Protein AF-A0A7C6V2D6-F1 (afdb_monomer_lite)

Structure (mmCIF, N/CA/C/O backbone):
data_AF-A0A7C6V2D6-F1
#
_entry.id   AF-A0A7C6V2D6-F1
#
loop_
_atom_site.group_PDB
_atom_site.id
_atom_site.type_symbol
_atom_site.label_atom_id
_atom_site.label_alt_id
_atom_site.label_comp_id
_atom_site.label_asym_id
_atom_site.label_entity_id
_atom_site.label_seq_id
_atom_site.pdbx_PDB_ins_code
_atom_site.Cartn_x
_atom_site.Cartn_y
_atom_site.Cartn_z
_atom_site.occupancy
_atom_site.B_iso_or_equiv
_atom_site.auth_seq_id
_atom_site.auth_comp_id
_atom_site.auth_asym_id
_atom_site.auth_atom_id
_atom_site.pdbx_PDB_model_num
ATOM 1 N N . HIS A 1 1 ? -19.639 -7.203 12.497 1.00 83.25 1 HIS A N 1
ATOM 2 C CA . HIS A 1 1 ? -18.268 -6.791 12.136 1.00 83.25 1 HIS A CA 1
ATOM 3 C C . HIS A 1 1 ? -17.472 -6.558 13.416 1.00 83.25 1 HIS A C 1
ATOM 5 O O . HIS A 1 1 ? -18.032 -6.035 14.375 1.00 83.25 1 HIS A O 1
ATOM 11 N N . VAL A 1 2 ? -16.209 -6.983 13.459 1.00 87.94 2 VAL A N 1
ATOM 12 C CA . VAL A 1 2 ? -15.320 -6.834 14.625 1.00 87.94 2 VAL A CA 1
ATOM 13 C C . VAL A 1 2 ? -13.980 -6.270 14.168 1.00 87.94 2 VAL A C 1
ATOM 15 O O . VAL A 1 2 ? -13.512 -6.619 13.087 1.00 87.94 2 VAL A O 1
ATOM 18 N N . ALA A 1 3 ? -13.397 -5.382 14.964 1.00 90.44 3 ALA A N 1
ATOM 19 C CA . ALA A 1 3 ? -12.017 -4.942 14.820 1.00 90.44 3 ALA A CA 1
ATOM 20 C C . ALA A 1 3 ? -11.210 -5.517 15.981 1.00 90.44 3 ALA A C 1
ATOM 22 O O . ALA A 1 3 ? -11.662 -5.480 17.129 1.00 90.44 3 ALA A O 1
ATOM 23 N N . ILE A 1 4 ? -10.036 -6.057 15.672 1.00 89.88 4 ILE A N 1
ATOM 24 C CA . ILE A 1 4 ? -9.167 -6.764 16.613 1.00 89.88 4 ILE A CA 1
ATOM 25 C C . ILE A 1 4 ? -7.775 -6.157 16.523 1.00 89.88 4 ILE A C 1
ATOM 27 O O . ILE A 1 4 ? -7.294 -5.868 15.428 1.00 89.88 4 ILE A O 1
ATOM 31 N N . ASP A 1 5 ? -7.144 -5.952 17.676 1.00 90.94 5 ASP A N 1
ATOM 32 C CA . ASP A 1 5 ? -5.720 -5.642 17.723 1.00 90.94 5 ASP A CA 1
ATOM 33 C C . ASP A 1 5 ? -4.930 -6.925 17.453 1.00 90.94 5 ASP A C 1
ATOM 35 O O . ASP A 1 5 ? -4.999 -7.878 18.228 1.00 90.94 5 ASP A O 1
ATOM 39 N N . THR A 1 6 ? -4.172 -6.955 16.358 1.00 88.00 6 THR A N 1
ATOM 40 C CA . THR A 1 6 ? -3.470 -8.163 15.897 1.00 88.00 6 THR A CA 1
ATOM 41 C C . THR A 1 6 ? -2.413 -8.652 16.884 1.00 88.00 6 THR A C 1
ATOM 43 O O . THR A 1 6 ? -2.068 -9.832 16.871 1.00 88.00 6 THR A O 1
ATOM 46 N N . LYS A 1 7 ? -1.910 -7.770 17.757 1.00 87.19 7 LYS A N 1
ATOM 47 C CA . LYS A 1 7 ? -0.868 -8.100 18.738 1.00 87.19 7 LYS A CA 1
ATOM 48 C C . LYS A 1 7 ? -1.418 -8.731 20.006 1.00 87.19 7 LYS A C 1
ATOM 50 O O . LYS A 1 7 ? -0.841 -9.697 20.495 1.00 87.19 7 LYS A O 1
ATOM 55 N N . SER A 1 8 ? -2.476 -8.153 20.572 1.00 86.56 8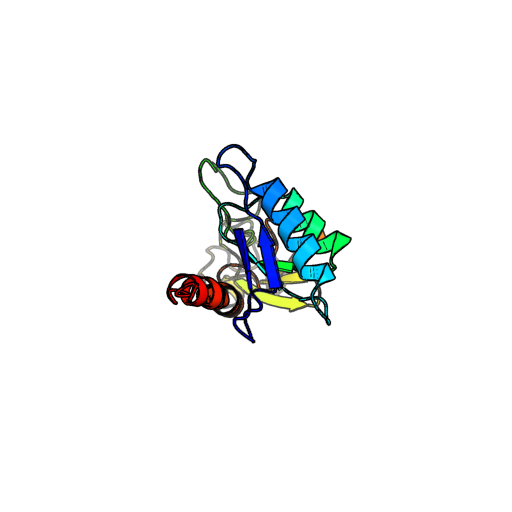 SER A N 1
ATOM 56 C CA . SER A 1 8 ? -3.122 -8.700 21.772 1.00 86.56 8 SER A CA 1
ATOM 57 C C . SER A 1 8 ? -4.176 -9.761 21.458 1.00 86.56 8 SER A C 1
ATOM 59 O O . SER A 1 8 ? -4.580 -10.488 22.360 1.00 86.56 8 SER A O 1
ATOM 61 N N . GLU A 1 9 ? -4.623 -9.840 20.201 1.00 86.19 9 GLU A N 1
ATOM 62 C CA . GLU A 1 9 ? -5.757 -10.651 19.737 1.00 86.19 9 GLU A CA 1
ATOM 63 C C . GLU A 1 9 ? -7.085 -10.309 20.437 1.00 86.19 9 GLU A C 1
ATOM 65 O O . GLU A 1 9 ? -8.034 -11.094 20.429 1.00 86.19 9 GLU A O 1
ATOM 70 N N . LEU A 1 10 ? -7.177 -9.115 21.032 1.00 86.50 10 LEU A N 1
ATOM 71 C CA . LEU A 1 10 ? -8.372 -8.654 21.731 1.00 86.50 10 LEU A CA 1
ATOM 72 C C . LEU A 1 10 ? -9.271 -7.814 20.811 1.00 86.50 10 LEU A C 1
ATOM 74 O O . LEU A 1 10 ? -8.773 -6.996 20.027 1.00 86.50 10 LEU A O 1
ATOM 78 N N . PRO A 1 11 ? -10.605 -7.964 20.915 1.00 89.00 11 PRO A N 1
ATOM 79 C CA . PRO A 1 11 ? -11.537 -7.117 20.188 1.00 89.00 11 PRO A CA 1
ATOM 80 C C . PRO A 1 11 ? -11.470 -5.683 20.721 1.00 89.00 11 PRO A C 1
ATOM 82 O O . PRO A 1 11 ? -11.675 -5.436 21.909 1.00 89.00 11 PRO A O 1
ATOM 85 N N . VAL A 1 12 ? -11.223 -4.730 19.823 1.00 90.56 12 VAL A N 1
ATOM 86 C CA . VAL A 1 12 ? -11.175 -3.292 20.137 1.00 90.56 12 VAL A CA 1
ATOM 87 C C . VAL A 1 12 ? -12.474 -2.579 19.780 1.00 90.56 12 VAL A C 1
ATOM 89 O O . VAL A 1 12 ? -12.801 -1.559 20.377 1.00 90.56 12 VAL A O 1
ATOM 92 N N . ALA A 1 13 ? -13.252 -3.113 18.836 1.00 90.19 13 ALA A N 1
ATOM 93 C CA . ALA A 1 13 ? -14.583 -2.608 18.521 1.00 90.19 13 ALA A CA 1
ATOM 94 C C . ALA A 1 13 ? -15.469 -3.702 17.921 1.00 90.19 13 ALA A C 1
ATOM 96 O O . ALA A 1 13 ? -15.002 -4.567 17.183 1.00 90.19 13 ALA A O 1
ATOM 97 N N . ILE A 1 14 ? -16.771 -3.629 18.203 1.00 87.25 14 ILE A N 1
ATOM 98 C CA . ILE A 1 14 ? -17.796 -4.503 17.627 1.00 87.25 14 ILE A CA 1
ATOM 99 C C . ILE A 1 14 ? -18.920 -3.622 17.078 1.00 87.25 14 ILE A C 1
ATOM 101 O O . ILE A 1 14 ? -19.382 -2.692 17.744 1.00 87.25 14 ILE A O 1
ATOM 105 N N . GLU A 1 15 ? -19.367 -3.935 15.865 1.00 83.94 15 GLU A N 1
ATOM 106 C CA . GLU A 1 15 ? -20.545 -3.340 15.237 1.00 83.94 15 GLU A CA 1
ATOM 107 C C . GLU A 1 15 ? -21.457 -4.454 14.717 1.00 83.94 15 GLU A C 1
ATOM 109 O O . GLU A 1 15 ? -21.056 -5.269 13.878 1.00 83.94 15 GLU A O 1
ATOM 114 N N . ILE A 1 16 ? -22.688 -4.497 15.226 1.00 78.38 16 ILE A N 1
ATOM 115 C CA . ILE A 1 16 ? -23.721 -5.438 14.787 1.00 78.38 16 ILE A CA 1
ATOM 116 C C . ILE A 1 16 ? -24.634 -4.690 13.825 1.00 78.38 16 ILE A C 1
ATOM 118 O O . ILE A 1 16 ? -25.319 -3.747 14.216 1.00 78.38 16 ILE A O 1
ATOM 122 N N . THR A 1 17 ? -24.645 -5.111 12.567 1.00 69.94 17 THR A N 1
ATOM 123 C CA . THR A 1 17 ? -25.463 -4.509 11.515 1.00 69.94 17 THR A CA 1
ATOM 124 C C . THR A 1 17 ? -26.400 -5.550 10.907 1.00 69.94 17 THR A C 1
ATOM 126 O O . THR A 1 17 ? -26.024 -6.717 10.775 1.00 69.94 17 THR A O 1
ATOM 129 N N . PRO A 1 18 ? -27.631 -5.162 10.527 1.00 67.00 18 PRO A N 1
ATOM 130 C CA . PRO A 1 18 ? -28.467 -5.980 9.657 1.00 67.00 18 PRO A CA 1
ATOM 131 C C . PRO A 1 18 ? -27.793 -6.177 8.293 1.00 67.00 18 PRO A C 1
ATOM 133 O O . PRO A 1 18 ? -27.045 -5.310 7.841 1.00 67.00 18 PRO A O 1
ATOM 136 N N . ALA A 1 19 ? -28.137 -7.257 7.588 1.00 59.62 19 ALA A N 1
ATOM 137 C CA . ALA A 1 19 ? -27.575 -7.596 6.273 1.00 59.62 19 ALA A CA 1
ATOM 138 C C . ALA A 1 19 ? -27.834 -6.554 5.157 1.00 59.62 19 ALA A C 1
ATOM 140 O O . ALA A 1 19 ? -27.315 -6.692 4.057 1.00 59.62 19 ALA A O 1
ATOM 141 N N . SER A 1 20 ? -28.653 -5.527 5.411 1.00 59.81 20 SER A N 1
ATOM 142 C CA . SER A 1 20 ? -29.045 -4.501 4.437 1.00 59.81 20 SER A CA 1
ATOM 143 C C . SER A 1 20 ? -28.168 -3.241 4.443 1.00 59.81 20 SER A C 1
ATOM 145 O O . SER A 1 20 ? -28.452 -2.312 3.689 1.00 59.81 20 SER A O 1
ATOM 147 N N . VAL A 1 21 ? -27.164 -3.144 5.322 1.00 63.72 21 VAL A N 1
ATOM 148 C CA . VAL A 1 21 ? -26.292 -1.959 5.425 1.00 63.72 21 VAL A CA 1
ATOM 149 C C . VAL A 1 21 ? -25.070 -2.136 4.526 1.00 63.72 21 VAL A C 1
ATOM 151 O O . VAL A 1 21 ? -24.451 -3.190 4.537 1.00 63.72 21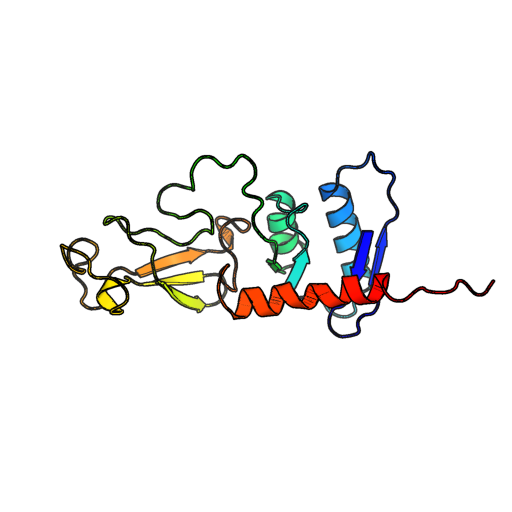 VAL A O 1
ATOM 154 N N . HIS A 1 22 ? -24.708 -1.098 3.768 1.00 64.06 22 HIS A N 1
ATOM 155 C CA . HIS A 1 22 ? -23.533 -1.127 2.897 1.00 64.06 22 HIS A CA 1
ATOM 156 C C . HIS A 1 22 ? -22.237 -1.310 3.710 1.00 64.06 22 HIS A C 1
ATOM 158 O O . HIS A 1 22 ? -21.959 -0.523 4.623 1.00 64.06 22 HIS A O 1
ATOM 164 N N . ASP A 1 23 ? -21.431 -2.314 3.353 1.00 67.12 23 ASP A N 1
ATOM 165 C CA . ASP A 1 23 ? -20.252 -2.753 4.118 1.00 67.12 23 ASP A CA 1
ATOM 166 C C . ASP A 1 23 ? -19.230 -1.630 4.359 1.00 67.12 23 ASP A C 1
ATOM 168 O O . ASP A 1 23 ? -18.642 -1.540 5.439 1.00 67.12 23 ASP A O 1
ATOM 172 N N . SER A 1 24 ? -19.065 -0.703 3.407 1.00 67.56 24 SER A N 1
ATOM 173 C CA . SER A 1 24 ? -18.120 0.415 3.556 1.00 67.56 24 SER A CA 1
ATOM 174 C C . SER A 1 24 ? -18.504 1.399 4.668 1.00 67.56 24 SER A C 1
ATOM 176 O O . SER A 1 24 ? -17.639 1.897 5.391 1.00 67.56 24 SER A O 1
ATOM 178 N N . THR A 1 25 ? -19.801 1.650 4.870 1.00 74.31 25 THR A N 1
ATOM 179 C CA . THR A 1 25 ? -20.286 2.517 5.954 1.00 74.31 25 THR A CA 1
ATOM 180 C C . THR A 1 25 ? -20.074 1.857 7.313 1.00 74.31 25 THR A C 1
ATOM 182 O O . THR A 1 25 ? -19.798 2.534 8.305 1.00 74.31 25 THR A O 1
ATOM 185 N N . VAL A 1 26 ? -20.185 0.529 7.367 1.00 80.19 26 VAL A N 1
ATOM 186 C CA . VAL A 1 26 ? -19.929 -0.244 8.583 1.00 80.19 26 VAL A CA 1
ATOM 187 C C . VAL A 1 26 ? -18.440 -0.247 8.921 1.00 80.19 26 VAL A C 1
ATOM 189 O O . VAL A 1 26 ? -18.089 -0.032 10.082 1.00 80.19 26 VAL A O 1
ATOM 192 N N . ALA A 1 27 ? -17.570 -0.397 7.918 1.00 84.38 27 ALA A N 1
ATOM 193 C CA . ALA A 1 27 ? -16.121 -0.344 8.095 1.00 84.38 27 ALA A CA 1
ATOM 194 C C . ALA A 1 27 ? -15.668 0.970 8.738 1.00 84.38 27 ALA A C 1
ATOM 196 O O . ALA A 1 27 ? -14.985 0.943 9.757 1.00 84.38 27 ALA A O 1
ATOM 197 N N . MET A 1 28 ? -16.111 2.120 8.222 1.00 89.12 28 MET A N 1
ATOM 198 C CA . MET A 1 28 ? -15.690 3.418 8.767 1.00 89.12 28 MET A CA 1
ATOM 199 C C . MET A 1 28 ? -16.212 3.679 10.182 1.00 89.12 28 MET A C 1
ATOM 201 O O . MET A 1 28 ? -15.494 4.237 11.012 1.00 89.12 28 MET A O 1
ATOM 205 N N . LYS A 1 29 ? -17.431 3.227 10.505 1.00 88.38 29 LYS A N 1
ATOM 206 C CA . LYS A 1 29 ? -17.937 3.262 11.888 1.00 88.38 29 LYS A CA 1
ATOM 207 C C . LYS A 1 29 ? -17.069 2.426 12.822 1.00 88.38 29 LYS A C 1
ATOM 209 O O . LYS A 1 29 ? -16.795 2.844 13.946 1.00 88.38 29 LYS A O 1
ATOM 214 N N . LEU A 1 30 ? -16.648 1.253 12.360 1.00 90.06 30 LEU A N 1
ATOM 215 C CA . LEU A 1 30 ? -15.818 0.340 13.128 1.00 90.06 30 LEU A CA 1
ATOM 216 C C . LEU A 1 30 ? -14.399 0.889 13.323 1.00 90.06 30 LEU A C 1
ATOM 218 O O . LEU A 1 30 ? -13.898 0.837 14.442 1.00 90.06 30 LEU A O 1
ATOM 222 N N . VAL A 1 31 ? -13.798 1.480 12.283 1.00 91.88 31 VAL A N 1
ATOM 223 C CA . VAL A 1 31 ? -12.509 2.192 12.359 1.00 91.88 31 VAL A CA 1
ATOM 224 C C . VAL A 1 31 ? -12.586 3.311 13.387 1.00 91.88 31 VAL A C 1
ATOM 226 O O . VAL A 1 31 ? -11.750 3.364 14.284 1.00 91.88 31 VAL A O 1
ATOM 229 N N . LYS A 1 32 ? -13.633 4.146 13.328 1.00 92.00 32 LYS A N 1
ATOM 230 C CA . LYS A 1 32 ? -13.829 5.221 14.303 1.00 92.00 32 LYS A CA 1
ATOM 231 C C . LYS A 1 32 ? -13.884 4.679 15.734 1.00 92.00 32 LYS A C 1
ATOM 233 O O . LYS A 1 32 ? -13.153 5.151 16.596 1.00 92.00 32 LYS A O 1
ATOM 238 N N . LYS A 1 33 ? -14.723 3.668 15.984 1.00 91.31 33 LYS A N 1
ATOM 239 C CA . LYS A 1 33 ? -14.846 3.046 17.313 1.00 91.31 33 LYS A CA 1
ATOM 240 C C . LYS A 1 33 ? -13.532 2.432 17.794 1.00 91.31 33 LYS A C 1
ATOM 242 O O . LYS A 1 33 ? -13.210 2.549 18.969 1.00 91.31 33 LYS A O 1
ATOM 247 N N . ALA A 1 34 ? -12.796 1.766 16.906 1.00 90.69 34 ALA A N 1
ATOM 248 C CA . ALA A 1 34 ? -11.502 1.185 17.237 1.00 90.69 34 ALA A CA 1
ATOM 249 C C . ALA A 1 34 ? -10.497 2.280 17.614 1.00 90.69 34 ALA A C 1
ATOM 251 O O . ALA A 1 34 ? -9.856 2.172 18.653 1.00 90.69 34 ALA A O 1
ATOM 252 N N . SER A 1 35 ? -10.422 3.355 16.827 1.00 89.50 35 SER A N 1
ATOM 253 C CA . SER A 1 35 ? -9.554 4.504 17.101 1.00 89.50 35 SER A CA 1
ATOM 254 C C . SER A 1 35 ? -9.883 5.162 18.444 1.00 89.50 35 SER A C 1
ATOM 256 O O . SER A 1 35 ? -8.970 5.444 19.209 1.00 89.50 35 SER A O 1
ATOM 258 N N . ASP A 1 36 ? -11.170 5.330 18.771 1.00 89.81 36 ASP A N 1
ATOM 259 C CA . ASP A 1 36 ? -11.614 5.907 20.050 1.00 89.81 36 ASP A CA 1
ATOM 260 C C . ASP A 1 36 ? -11.216 5.034 21.267 1.00 89.81 36 ASP A C 1
ATOM 262 O O . ASP A 1 36 ? -11.057 5.545 22.375 1.00 89.81 36 ASP A O 1
ATOM 266 N N . ASN A 1 37 ? -11.055 3.718 21.073 1.00 88.44 37 ASN A N 1
ATOM 267 C CA . ASN A 1 37 ? -10.740 2.754 22.136 1.00 88.44 37 ASN A CA 1
ATOM 268 C C . ASN A 1 37 ? -9.240 2.439 22.265 1.00 88.44 37 ASN A C 1
ATOM 270 O O . ASN A 1 37 ? -8.819 1.828 23.252 1.00 88.44 37 ASN A O 1
ATOM 274 N N . LEU A 1 38 ? -8.428 2.809 21.275 1.00 88.25 38 LEU A N 1
ATOM 275 C CA . LEU A 1 38 ? -7.000 2.524 21.257 1.00 88.25 38 LEU A CA 1
ATOM 276 C C . LEU A 1 38 ? -6.213 3.617 21.986 1.00 88.25 38 LEU A C 1
ATOM 278 O O . LEU A 1 38 ? -6.412 4.808 21.792 1.00 88.25 38 LEU A O 1
ATOM 282 N N . VAL A 1 39 ? -5.244 3.202 22.805 1.00 83.69 39 VAL A N 1
ATOM 283 C CA . VAL A 1 39 ? -4.322 4.135 23.483 1.00 83.69 39 VAL A CA 1
ATOM 284 C C . VAL A 1 39 ? -3.329 4.762 22.496 1.00 83.69 39 VAL A C 1
ATOM 286 O O . VAL A 1 39 ? -2.783 5.835 22.749 1.00 83.69 39 VAL A O 1
ATOM 289 N N . LYS A 1 40 ? -3.046 4.069 21.388 1.00 86.75 40 LYS A N 1
ATOM 290 C CA . LYS A 1 40 ? -2.153 4.525 20.321 1.00 86.75 40 LYS A CA 1
ATOM 291 C C . LYS A 1 40 ? -2.775 4.220 18.973 1.00 86.75 40 LYS A C 1
ATOM 293 O O . LYS A 1 40 ? -3.208 3.088 18.755 1.00 86.75 40 LYS A O 1
ATOM 298 N N . ASP A 1 41 ? -2.715 5.191 18.073 1.00 88.06 41 ASP A N 1
ATOM 299 C CA . ASP A 1 41 ? -3.220 5.017 16.719 1.00 88.06 41 ASP A CA 1
ATOM 300 C C . ASP A 1 41 ? -2.426 3.932 15.976 1.00 88.06 41 ASP A C 1
ATOM 302 O O . ASP A 1 41 ? -1.184 3.915 16.020 1.00 88.06 41 ASP A O 1
ATOM 306 N N . PRO A 1 42 ? -3.115 2.997 15.304 1.00 91.44 42 PRO A N 1
ATOM 307 C CA . PRO A 1 42 ? -2.455 1.971 14.528 1.00 91.44 42 PRO A CA 1
ATOM 308 C C . PRO A 1 42 ? -1.907 2.584 13.240 1.00 91.44 42 PRO A C 1
ATOM 310 O O . PRO A 1 42 ? -2.545 3.402 12.585 1.00 91.44 42 PRO A O 1
ATOM 313 N N . TYR A 1 43 ? -0.722 2.137 12.833 1.00 92.50 43 TYR A N 1
ATOM 314 C CA . TYR A 1 43 ? -0.149 2.574 11.562 1.00 92.50 43 TYR A CA 1
ATOM 315 C C . TYR A 1 43 ? -0.784 1.860 10.357 1.00 92.50 43 TYR A C 1
ATOM 317 O O . TYR A 1 43 ? -0.807 2.408 9.256 1.00 92.50 43 TYR A O 1
ATOM 325 N N . TYR A 1 44 ? -1.318 0.650 10.563 1.00 95.06 44 TYR A N 1
ATOM 326 C CA . TYR A 1 44 ? -1.952 -0.160 9.528 1.00 95.06 44 TYR A CA 1
ATOM 327 C C . TYR A 1 44 ? -3.351 -0.608 9.943 1.00 95.06 44 TYR A C 1
ATOM 329 O O . TYR A 1 44 ? -3.548 -1.080 11.060 1.00 95.06 44 TYR A O 1
ATOM 337 N N . TYR A 1 45 ? -4.291 -0.522 9.006 1.00 95.00 45 TYR A N 1
ATOM 338 C CA . TYR A 1 45 ? -5.614 -1.130 9.095 1.00 95.00 45 TYR A CA 1
ATOM 339 C C . TYR A 1 45 ? -5.711 -2.251 8.061 1.00 95.00 45 TYR A C 1
ATOM 341 O O . TYR A 1 45 ? -5.596 -2.001 6.861 1.00 95.00 45 TYR A O 1
ATOM 349 N N . LEU A 1 46 ? -5.907 -3.484 8.523 1.00 95.06 46 LEU A N 1
ATOM 350 C CA . LEU A 1 46 ? -6.002 -4.669 7.671 1.00 95.06 46 LEU A CA 1
ATOM 351 C C . LEU A 1 46 ? -7.475 -4.989 7.429 1.00 95.06 46 LEU A C 1
ATOM 353 O O . LEU A 1 46 ? -8.232 -5.124 8.391 1.00 95.06 46 LEU A O 1
ATOM 357 N N . MET A 1 47 ? -7.895 -5.105 6.169 1.00 93.25 47 MET A N 1
ATOM 358 C CA . MET A 1 47 ? -9.294 -5.403 5.842 1.00 93.25 47 MET A CA 1
ATOM 359 C C . MET A 1 47 ? -9.408 -6.388 4.679 1.00 93.25 47 MET A C 1
ATOM 361 O O . MET A 1 47 ? -8.514 -6.510 3.843 1.00 93.25 47 MET A O 1
ATOM 365 N N . ASP A 1 48 ? -10.534 -7.093 4.622 1.00 91.69 48 ASP A N 1
ATOM 366 C CA . ASP A 1 48 ? -10.877 -7.976 3.508 1.00 91.69 48 ASP A CA 1
ATOM 367 C C . ASP A 1 48 ? -11.090 -7.215 2.197 1.00 91.69 48 ASP A C 1
ATOM 369 O O . ASP A 1 48 ? -11.499 -6.057 2.195 1.00 91.69 48 ASP A O 1
ATOM 373 N N . SER A 1 49 ? -10.912 -7.900 1.063 1.00 91.62 49 SER A N 1
ATOM 374 C CA . SER A 1 49 ? -11.115 -7.324 -0.277 1.00 91.62 49 SER A CA 1
ATOM 375 C C . SER A 1 49 ? -12.542 -6.822 -0.536 1.00 91.62 49 SER A C 1
ATOM 377 O O . SER A 1 49 ? -12.761 -6.0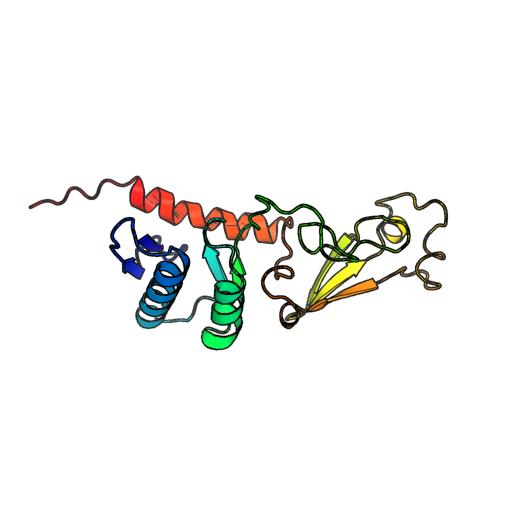23 -1.442 1.00 91.62 49 SER A O 1
ATOM 379 N N . ALA A 1 50 ? -13.522 -7.238 0.272 1.00 89.62 50 ALA A N 1
ATOM 380 C CA . ALA A 1 50 ? -14.871 -6.672 0.255 1.00 89.62 50 ALA A CA 1
ATOM 381 C C . ALA A 1 50 ? -14.898 -5.172 0.622 1.00 89.62 50 ALA A C 1
ATOM 383 O O . ALA A 1 50 ? -15.812 -4.461 0.214 1.00 89.62 50 ALA A O 1
ATOM 384 N N . TYR A 1 51 ? -13.883 -4.685 1.342 1.00 91.69 51 TYR A N 1
ATOM 385 C CA . TYR A 1 51 ? -13.710 -3.279 1.717 1.00 91.69 51 TYR A CA 1
ATOM 386 C C . TYR A 1 51 ? -12.790 -2.506 0.762 1.00 91.69 51 TYR A C 1
ATOM 388 O O . TYR A 1 51 ? -12.354 -1.404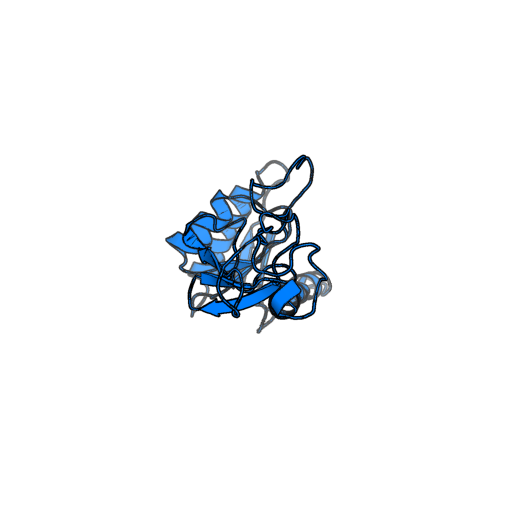 1.088 1.00 91.69 51 TYR A O 1
ATOM 396 N N . ASP A 1 52 ? -12.476 -3.057 -0.414 1.00 93.19 52 ASP A N 1
ATOM 397 C CA . ASP A 1 52 ? -11.711 -2.350 -1.442 1.00 93.19 52 ASP A CA 1
ATOM 398 C C . ASP A 1 52 ? -12.532 -1.192 -2.046 1.00 93.19 52 ASP A C 1
ATOM 400 O O . ASP A 1 52 ? -13.236 -1.350 -3.044 1.00 93.19 52 ASP A O 1
ATOM 404 N N . SER A 1 53 ? -12.451 -0.021 -1.413 1.00 92.25 53 SER A N 1
ATOM 405 C CA . SER A 1 53 ? -13.110 1.220 -1.828 1.00 92.25 53 SER A CA 1
ATOM 406 C C . SER A 1 53 ? -12.176 2.407 -1.639 1.00 92.25 53 SER A C 1
ATOM 408 O O . SER A 1 53 ? -11.614 2.570 -0.556 1.00 92.25 53 SER A O 1
ATOM 410 N N . THR A 1 54 ? -12.062 3.268 -2.654 1.00 92.69 54 THR A N 1
ATOM 411 C CA . THR A 1 54 ? -11.247 4.494 -2.611 1.00 92.69 54 THR A CA 1
ATOM 412 C C . THR A 1 54 ? -11.531 5.335 -1.366 1.00 92.69 54 THR A C 1
ATOM 414 O O . THR A 1 54 ? -10.585 5.723 -0.686 1.00 92.69 54 THR A O 1
ATOM 417 N N . ASP A 1 55 ? -12.803 5.504 -0.992 1.00 93.25 55 ASP A N 1
ATOM 418 C CA . ASP A 1 55 ? -13.209 6.294 0.179 1.00 93.25 55 ASP A CA 1
ATOM 419 C C . ASP A 1 55 ? -12.588 5.772 1.486 1.00 93.25 55 ASP A C 1
ATOM 421 O O . ASP A 1 55 ? -12.215 6.549 2.362 1.00 93.25 55 ASP A O 1
ATOM 425 N N . ILE A 1 56 ? -12.451 4.447 1.623 1.00 94.38 56 ILE A N 1
ATOM 426 C CA . ILE A 1 56 ? -11.851 3.821 2.810 1.00 94.38 56 ILE A CA 1
ATOM 427 C C . ILE A 1 56 ? -10.351 4.112 2.855 1.00 94.38 56 ILE A C 1
ATOM 429 O O . ILE A 1 56 ? -9.830 4.500 3.901 1.00 94.38 56 ILE A O 1
ATOM 433 N N . TYR A 1 57 ? -9.654 3.959 1.725 1.00 95.44 57 TYR A N 1
ATOM 434 C CA . TYR A 1 57 ? -8.226 4.267 1.638 1.00 95.44 57 TYR A CA 1
ATOM 435 C C . TYR A 1 57 ? -7.945 5.742 1.936 1.00 95.44 57 TYR A C 1
ATOM 437 O O . TYR A 1 57 ? -7.022 6.051 2.694 1.00 95.44 57 TYR A O 1
ATOM 445 N N . GLU A 1 58 ? -8.743 6.645 1.364 1.00 95.12 58 GLU A N 1
ATOM 446 C CA . GLU A 1 58 ? -8.609 8.085 1.574 1.00 95.12 58 GLU A CA 1
ATOM 447 C C . GLU A 1 58 ? -8.878 8.472 3.026 1.00 95.12 58 GLU A C 1
ATOM 449 O O . GLU A 1 58 ? -8.059 9.176 3.615 1.00 95.12 58 GLU A O 1
ATOM 454 N N . ALA A 1 59 ? -9.958 7.976 3.634 1.00 94.81 59 ALA A N 1
ATOM 455 C CA . ALA A 1 59 ? -10.276 8.280 5.026 1.00 94.81 59 ALA A CA 1
ATOM 456 C C . ALA A 1 59 ? -9.193 7.763 5.985 1.00 94.81 59 ALA A C 1
ATOM 458 O O . ALA A 1 59 ? -8.718 8.500 6.846 1.00 94.81 59 ALA A O 1
ATOM 459 N N . ILE A 1 60 ? -8.723 6.522 5.808 1.00 95.56 60 ILE A N 1
ATOM 460 C CA . ILE A 1 60 ? -7.645 5.952 6.635 1.00 95.56 60 ILE A CA 1
ATOM 461 C C . ILE A 1 60 ? -6.354 6.778 6.521 1.00 95.56 60 ILE A C 1
ATOM 463 O O . ILE A 1 60 ? -5.689 7.030 7.529 1.00 95.56 60 ILE A O 1
ATOM 467 N N . MET A 1 61 ? -6.001 7.221 5.313 1.00 95.19 61 MET A N 1
ATOM 468 C CA . MET A 1 61 ? -4.795 8.021 5.092 1.00 95.19 61 MET A CA 1
ATOM 469 C C . MET A 1 61 ? -4.924 9.449 5.636 1.00 95.19 61 MET A C 1
ATOM 471 O O . MET A 1 61 ? -3.986 9.961 6.255 1.00 95.19 61 MET A O 1
ATOM 475 N N . ASN A 1 62 ? -6.052 10.107 5.379 1.00 94.75 62 ASN A N 1
ATOM 476 C CA . ASN A 1 62 ? -6.219 11.535 5.635 1.00 94.75 62 ASN A CA 1
ATOM 477 C C . ASN A 1 62 ? -6.672 11.824 7.067 1.00 94.75 62 ASN A C 1
ATOM 479 O O . ASN A 1 62 ? -6.118 12.730 7.687 1.00 94.75 62 ASN A O 1
ATOM 483 N N . ASP A 1 63 ? -7.609 11.036 7.597 1.00 94.44 63 ASP A N 1
ATOM 484 C CA . ASP A 1 63 ? -8.239 11.297 8.897 1.00 94.44 63 ASP A CA 1
ATOM 485 C C . ASP A 1 63 ? -7.515 10.581 10.041 1.00 94.44 63 ASP A C 1
ATOM 487 O O . ASP A 1 63 ? -7.411 11.115 11.141 1.00 94.44 63 ASP A O 1
ATOM 491 N N . TYR A 1 64 ? -6.990 9.380 9.774 1.00 93.88 64 TYR A N 1
ATOM 492 C CA . TYR A 1 64 ? -6.326 8.540 10.782 1.00 93.88 64 TYR A CA 1
ATOM 493 C C . TYR A 1 64 ? -4.802 8.489 10.617 1.00 93.88 6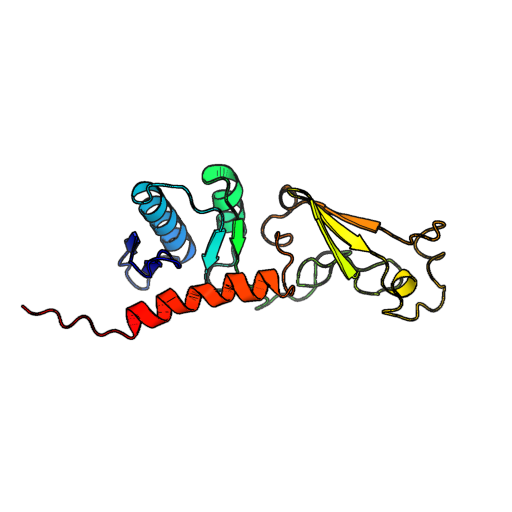4 TYR A C 1
ATOM 495 O O . TYR A 1 64 ? -4.124 7.826 11.397 1.00 93.88 64 TYR A O 1
ATOM 503 N N . HIS A 1 65 ? -4.250 9.165 9.600 1.00 93.88 65 HIS A N 1
ATOM 504 C CA . HIS A 1 65 ? -2.810 9.202 9.305 1.00 93.88 65 HIS A CA 1
ATOM 505 C C . HIS A 1 65 ? -2.147 7.813 9.253 1.00 93.88 65 HIS A C 1
ATOM 507 O O . HIS A 1 65 ? -0.967 7.648 9.580 1.00 93.88 65 HIS A O 1
ATOM 513 N N . ALA A 1 66 ? -2.917 6.821 8.808 1.00 94.44 66 ALA A N 1
ATOM 514 C CA . ALA A 1 66 ? -2.555 5.415 8.773 1.00 94.44 66 ALA A CA 1
ATOM 515 C C . ALA A 1 66 ? -2.568 4.890 7.331 1.00 94.44 66 ALA A C 1
ATOM 517 O O . ALA A 1 66 ? -2.708 5.640 6.362 1.00 94.44 66 ALA A O 1
ATOM 518 N N . ARG A 1 67 ? -2.380 3.581 7.164 1.00 94.50 67 ARG A N 1
ATOM 519 C CA . ARG A 1 67 ? -2.382 2.922 5.854 1.00 94.50 67 ARG A CA 1
ATOM 520 C C . ARG A 1 67 ? -3.319 1.732 5.836 1.00 94.50 67 ARG A C 1
ATOM 522 O O . ARG A 1 67 ? -3.272 0.882 6.719 1.00 94.50 67 ARG A O 1
ATOM 529 N N . ALA A 1 68 ? -4.132 1.647 4.793 1.00 95.31 68 ALA A N 1
ATOM 530 C CA . ALA A 1 68 ? -4.998 0.502 4.581 1.00 95.31 68 ALA A CA 1
ATOM 531 C C . ALA A 1 68 ? -4.244 -0.607 3.830 1.00 95.31 68 ALA A C 1
ATOM 533 O O . ALA A 1 68 ? -3.644 -0.373 2.777 1.00 95.31 68 ALA A O 1
ATOM 534 N N . ILE A 1 69 ? -4.289 -1.822 4.366 1.00 96.19 69 ILE A N 1
ATOM 535 C CA . ILE A 1 69 ? -3.765 -3.038 3.744 1.00 96.19 69 ILE A CA 1
ATOM 536 C C . ILE A 1 69 ? -4.970 -3.886 3.367 1.00 96.19 69 ILE A C 1
ATOM 538 O O . ILE A 1 69 ? -5.518 -4.635 4.175 1.00 96.19 69 ILE A O 1
ATOM 542 N N . ILE A 1 70 ? -5.413 -3.688 2.129 1.00 95.31 70 ILE A N 1
ATOM 543 C CA . ILE A 1 70 ? -6.595 -4.337 1.570 1.00 95.31 70 ILE A CA 1
ATOM 544 C C . ILE A 1 70 ? -6.201 -4.907 0.197 1.00 95.31 70 ILE A C 1
ATOM 546 O O . ILE A 1 70 ? -5.578 -4.187 -0.609 1.00 95.31 70 ILE A O 1
ATOM 550 N N . PRO A 1 71 ? -6.484 -6.194 -0.079 1.00 94.88 71 PRO A N 1
ATOM 551 C CA . PRO A 1 71 ? -6.318 -6.756 -1.411 1.00 94.88 71 PRO A CA 1
ATOM 552 C C . PRO A 1 71 ? -7.263 -6.060 -2.392 1.00 94.88 71 PRO A C 1
ATOM 554 O O . PRO A 1 71 ? -8.426 -5.827 -2.070 1.00 94.88 71 PRO A O 1
ATOM 557 N N . LEU A 1 72 ? -6.782 -5.771 -3.603 1.00 94.50 72 LEU A N 1
ATOM 558 C CA . LEU A 1 72 ? -7.636 -5.192 -4.638 1.00 94.50 72 LEU A CA 1
ATOM 559 C C . LEU A 1 72 ? -8.696 -6.204 -5.073 1.00 94.50 72 LEU A C 1
ATOM 561 O O . LEU A 1 72 ? -8.392 -7.345 -5.428 1.00 94.50 72 LEU A O 1
ATOM 565 N N . ASN A 1 73 ? -9.942 -5.763 -5.094 1.00 92.50 73 ASN A N 1
ATOM 566 C CA . ASN A 1 73 ? -11.054 -6.478 -5.672 1.00 92.50 73 ASN A CA 1
ATOM 567 C C . ASN A 1 73 ? -11.092 -6.208 -7.179 1.00 92.50 73 ASN A C 1
ATOM 569 O O . ASN A 1 73 ? -11.635 -5.213 -7.655 1.00 92.50 73 ASN A O 1
ATOM 573 N N . LEU A 1 74 ? -10.507 -7.126 -7.945 1.00 88.44 74 LEU A N 1
ATOM 574 C CA . LEU A 1 74 ? -10.454 -7.048 -9.408 1.00 88.44 74 LEU A CA 1
ATOM 575 C C . LEU A 1 74 ? -11.737 -7.557 -10.087 1.00 88.44 74 LEU A C 1
ATOM 577 O O . LEU A 1 74 ? -11.778 -7.703 -11.310 1.00 88.44 74 LEU A O 1
ATOM 581 N N . ARG A 1 75 ? -12.803 -7.854 -9.329 1.00 85.62 75 ARG A N 1
ATOM 582 C CA . ARG A 1 75 ? -14.060 -8.342 -9.907 1.00 85.62 75 ARG A CA 1
ATOM 583 C C . ARG A 1 75 ? -14.653 -7.272 -10.826 1.00 85.62 75 ARG A C 1
ATOM 585 O O . ARG A 1 75 ? -15.063 -6.210 -10.379 1.00 85.62 75 ARG A O 1
ATOM 592 N N . GLY A 1 76 ? -14.727 -7.582 -12.118 1.00 78.31 76 GLY A N 1
ATOM 593 C CA . GLY A 1 76 ? -15.241 -6.663 -13.136 1.00 78.31 76 GLY A CA 1
ATOM 594 C C . GLY A 1 76 ? -14.219 -5.646 -13.656 1.00 78.31 76 GLY A C 1
ATOM 595 O O . GLY A 1 76 ? -14.565 -4.871 -14.548 1.00 78.31 76 GLY A O 1
ATOM 596 N N . ALA A 1 77 ? -12.973 -5.664 -13.166 1.00 82.19 77 ALA A N 1
ATOM 597 C CA . ALA A 1 77 ? -11.889 -4.884 -13.753 1.00 82.19 77 ALA A CA 1
ATOM 598 C C . ALA A 1 77 ? -11.529 -5.468 -15.127 1.00 82.19 77 ALA A C 1
ATOM 600 O O . ALA A 1 77 ? -11.257 -6.662 -15.248 1.00 82.19 77 ALA A O 1
ATOM 601 N N . LYS A 1 78 ? -11.566 -4.630 -16.168 1.00 78.88 78 LYS A N 1
ATOM 602 C CA . LYS A 1 78 ? -11.248 -5.046 -17.542 1.00 78.88 78 LYS A CA 1
ATOM 603 C C . LYS A 1 78 ? -9.800 -4.746 -17.911 1.00 78.88 78 LYS A C 1
ATOM 605 O O . LYS A 1 78 ? -9.151 -5.589 -18.515 1.00 78.88 78 LYS A O 1
ATOM 610 N N . GLU A 1 79 ? -9.303 -3.573 -17.524 1.00 89.88 79 GLU A N 1
ATOM 611 C CA . GLU A 1 79 ? -7.969 -3.087 -17.882 1.00 89.88 79 GLU A CA 1
ATOM 612 C C . GLU A 1 79 ? -7.331 -2.355 -16.690 1.00 89.88 79 GLU A C 1
ATOM 614 O O . GLU A 1 79 ? -8.056 -1.735 -15.900 1.00 89.88 79 GLU A O 1
ATOM 619 N N . PRO A 1 80 ? -5.998 -2.440 -16.520 1.00 92.00 80 PRO A N 1
ATOM 620 C CA . PRO A 1 80 ? -5.289 -1.683 -15.499 1.00 92.00 80 PRO A CA 1
ATOM 621 C C . PRO A 1 80 ? -5.178 -0.197 -15.881 1.00 92.00 80 PRO A C 1
ATOM 623 O O . PRO A 1 80 ? -5.418 0.200 -17.021 1.00 92.00 80 PRO A O 1
ATOM 626 N N . LYS A 1 81 ? -4.795 0.642 -14.912 1.00 92.19 81 LYS A N 1
ATOM 627 C CA . LYS A 1 81 ? -4.504 2.064 -15.154 1.00 92.19 81 LYS A CA 1
ATOM 628 C C . LYS A 1 81 ? -3.346 2.185 -16.145 1.00 92.19 81 LYS A C 1
ATOM 630 O O . LYS A 1 81 ? -2.352 1.479 -16.010 1.00 92.19 81 LYS A O 1
ATOM 635 N N . GLU A 1 82 ? -3.453 3.100 -17.104 1.00 93.81 82 GLU A N 1
ATOM 636 C CA . GLU A 1 82 ? -2.411 3.317 -18.113 1.00 93.81 82 GLU A CA 1
ATOM 637 C C . GLU A 1 82 ? -1.025 3.508 -17.470 1.00 93.81 82 GLU A C 1
ATOM 639 O O . GLU A 1 82 ? -0.862 4.295 -16.535 1.00 93.81 82 GLU A O 1
ATOM 644 N N . GLY A 1 83 ? -0.029 2.763 -17.963 1.00 95.50 83 GLY A N 1
ATOM 645 C CA . GLY A 1 83 ? 1.337 2.764 -17.426 1.00 95.50 83 GLY A CA 1
ATOM 646 C C . GLY A 1 83 ? 1.544 1.903 -16.173 1.00 95.50 83 GLY A C 1
ATOM 647 O O . GLY A 1 83 ? 2.656 1.870 -15.641 1.00 95.50 83 GLY A O 1
ATOM 648 N N . PHE A 1 84 ? 0.518 1.188 -15.709 1.00 96.81 84 PHE A N 1
ATOM 649 C CA . PHE A 1 84 ? 0.571 0.309 -14.543 1.00 96.81 84 PHE A CA 1
ATOM 650 C C . PHE A 1 84 ? -0.046 -1.056 -14.840 1.00 96.81 84 PHE A C 1
ATOM 652 O O . PHE A 1 84 ? -0.833 -1.229 -15.766 1.00 96.81 84 PHE A O 1
ATOM 659 N N . ASP A 1 85 ? 0.314 -2.031 -14.016 1.00 95.88 85 ASP A N 1
ATOM 660 C CA . ASP A 1 85 ? -0.379 -3.308 -13.913 1.00 95.88 85 ASP A CA 1
ATOM 661 C C . ASP A 1 85 ? -1.508 -3.225 -12.861 1.00 95.88 85 ASP A C 1
ATOM 663 O O . ASP A 1 85 ? -1.653 -2.224 -12.151 1.00 95.88 85 ASP A O 1
ATOM 667 N N . PHE A 1 86 ? -2.312 -4.281 -12.735 1.00 93.00 86 PHE A N 1
ATOM 668 C CA . PHE A 1 86 ? -3.494 -4.350 -11.872 1.00 93.00 86 PHE A CA 1
ATOM 669 C C . PHE A 1 86 ? -3.217 -4.065 -10.393 1.00 93.00 86 PHE A C 1
ATOM 671 O O . PHE A 1 86 ? -4.122 -3.641 -9.682 1.00 93.00 86 PHE A O 1
ATOM 678 N N . ASP A 1 87 ? -1.992 -4.284 -9.919 1.00 93.62 87 ASP A N 1
ATOM 679 C CA . ASP A 1 87 ? -1.586 -4.053 -8.529 1.00 93.62 87 ASP A CA 1
ATOM 680 C C . ASP A 1 87 ? -0.902 -2.698 -8.290 1.00 93.62 87 ASP A C 1
ATOM 682 O O . ASP A 1 87 ? -0.422 -2.444 -7.183 1.00 93.62 87 ASP A O 1
ATOM 686 N N . GLY A 1 88 ? -0.846 -1.839 -9.312 1.00 94.69 88 GLY A N 1
ATOM 687 C CA . GLY A 1 88 ? -0.183 -0.538 -9.244 1.00 94.69 88 GLY A CA 1
ATOM 688 C C . GLY A 1 88 ? 1.323 -0.585 -9.495 1.00 94.69 88 GLY A C 1
ATOM 689 O O . GLY A 1 88 ? 1.999 0.430 -9.318 1.00 94.69 88 GLY A O 1
ATOM 690 N N . THR A 1 89 ? 1.871 -1.731 -9.909 1.00 97.56 89 THR A N 1
ATOM 691 C CA . THR A 1 89 ? 3.265 -1.824 -10.363 1.00 97.56 89 THR A CA 1
ATOM 692 C C . THR A 1 89 ? 3.418 -1.102 -11.705 1.00 97.56 89 THR A C 1
ATOM 694 O O . THR A 1 89 ? 2.686 -1.429 -12.636 1.00 97.56 89 THR A O 1
ATOM 697 N N . PRO A 1 90 ? 4.359 -0.154 -11.863 1.00 97.88 90 PRO A N 1
ATOM 698 C CA . PRO A 1 90 ? 4.593 0.493 -13.150 1.00 97.88 90 PRO A CA 1
ATOM 699 C C . PRO A 1 90 ? 5.019 -0.499 -14.236 1.00 97.88 90 PRO A C 1
ATOM 701 O O . PRO A 1 90 ? 5.771 -1.440 -13.970 1.00 97.88 90 PRO A O 1
ATOM 704 N N . VAL A 1 91 ? 4.604 -0.238 -15.471 1.00 97.19 91 VAL A N 1
ATOM 705 C CA . VAL A 1 91 ? 5.026 -0.964 -16.675 1.00 97.19 91 VAL A CA 1
ATOM 706 C C . VAL A 1 91 ? 5.846 -0.010 -17.539 1.00 97.19 91 VAL A C 1
ATOM 708 O O . VAL A 1 91 ? 5.444 1.129 -17.770 1.00 97.19 91 VAL A O 1
ATOM 711 N N . CYS A 1 92 ? 7.031 -0.433 -17.984 1.00 95.12 92 CYS A N 1
ATOM 712 C CA . CYS A 1 92 ? 7.877 0.420 -18.821 1.00 95.12 92 CYS A CA 1
ATOM 713 C C . CYS A 1 92 ? 7.356 0.505 -20.266 1.00 95.12 92 CYS A C 1
ATOM 715 O O . CYS A 1 92 ? 6.519 -0.288 -20.691 1.00 95.12 92 CYS A O 1
ATOM 717 N N . SER A 1 93 ? 7.908 1.420 -21.065 1.00 92.88 93 SER A N 1
ATOM 718 C CA . SER A 1 93 ? 7.535 1.595 -22.479 1.00 92.88 93 SER A CA 1
ATOM 719 C C . SER A 1 93 ? 7.827 0.376 -23.367 1.00 92.88 93 SER A C 1
ATOM 721 O O . SER A 1 93 ? 7.317 0.305 -24.479 1.00 92.88 93 SER A O 1
ATOM 723 N N . ALA A 1 94 ? 8.643 -0.573 -22.899 1.00 92.44 94 ALA A N 1
ATOM 724 C CA . ALA A 1 94 ? 8.874 -1.860 -23.559 1.00 92.44 94 ALA A CA 1
ATOM 725 C C . ALA A 1 94 ? 7.892 -2.963 -23.103 1.00 92.44 94 ALA A C 1
ATOM 727 O O . ALA A 1 94 ? 8.028 -4.107 -23.522 1.00 92.44 94 ALA A O 1
ATOM 728 N N . GLY A 1 95 ? 6.919 -2.642 -22.242 1.00 93.69 95 GLY A N 1
ATOM 729 C CA . GLY A 1 95 ? 5.881 -3.568 -21.780 1.00 93.69 95 GLY A CA 1
ATOM 730 C C . GLY A 1 95 ? 6.269 -4.444 -20.585 1.00 93.69 95 GLY A C 1
ATOM 731 O O . GLY A 1 95 ? 5.470 -5.272 -20.159 1.00 93.69 95 GLY A O 1
ATOM 732 N N . PHE A 1 96 ? 7.463 -4.274 -20.009 1.00 95.56 96 PHE A N 1
ATOM 733 C CA . PHE A 1 96 ? 7.887 -5.059 -18.847 1.00 95.56 96 PHE A CA 1
ATOM 734 C C . PHE A 1 96 ? 7.430 -4.426 -17.532 1.00 95.56 96 PHE A C 1
ATOM 736 O O . PHE A 1 96 ? 7.616 -3.223 -17.307 1.00 95.56 96 PHE A O 1
ATOM 743 N N . ARG A 1 97 ? 6.906 -5.255 -16.621 1.00 96.81 97 ARG A N 1
ATOM 744 C CA . ARG A 1 97 ? 6.635 -4.859 -15.235 1.00 96.81 97 ARG A CA 1
ATOM 745 C C . ARG A 1 97 ? 7.933 -4.438 -14.548 1.00 96.81 97 ARG A C 1
ATOM 747 O O . ARG A 1 97 ? 8.942 -5.141 -14.600 1.00 96.81 97 ARG A O 1
ATOM 754 N N . MET A 1 98 ? 7.917 -3.285 -13.891 1.00 97.44 98 MET A N 1
ATOM 755 C CA . MET A 1 98 ? 9.086 -2.778 -13.181 1.00 97.44 98 MET A CA 1
ATOM 756 C C . MET A 1 98 ? 9.293 -3.487 -11.839 1.00 97.44 98 MET A C 1
ATOM 758 O O . MET A 1 98 ? 8.354 -3.945 -11.194 1.00 97.44 98 MET A O 1
ATOM 762 N N . VAL A 1 99 ? 10.545 -3.545 -11.385 1.00 97.31 99 VAL A N 1
ATOM 763 C CA . VAL A 1 99 ? 10.917 -4.241 -10.147 1.00 97.31 99 VAL A CA 1
ATOM 764 C C . VAL A 1 99 ? 10.832 -3.280 -8.974 1.00 97.31 99 VAL A C 1
ATOM 766 O O . VAL A 1 99 ? 11.488 -2.235 -8.983 1.00 97.31 99 VAL A O 1
ATOM 769 N N . TYR A 1 100 ? 10.073 -3.642 -7.941 1.00 97.38 100 TYR A N 1
ATOM 770 C CA . TYR A 1 100 ? 10.057 -2.894 -6.688 1.00 97.38 100 TYR A CA 1
ATOM 771 C C . TYR A 1 100 ? 11.449 -2.896 -6.039 1.00 97.38 100 TYR A C 1
ATOM 773 O O . TYR A 1 100 ? 12.065 -3.942 -5.843 1.00 97.38 100 TYR A O 1
ATOM 781 N N . TRP A 1 101 ? 11.955 -1.710 -5.713 1.00 96.50 101 TRP A N 1
ATOM 782 C CA . TRP A 1 101 ? 13.309 -1.486 -5.193 1.00 96.50 101 TRP A CA 1
ATOM 783 C C . TRP A 1 101 ? 13.310 -0.887 -3.780 1.00 96.50 101 TRP A C 1
ATOM 785 O O . TRP A 1 101 ? 14.346 -0.446 -3.281 1.00 96.50 101 TRP A O 1
ATOM 795 N N . GLY A 1 102 ? 12.144 -0.840 -3.137 1.00 95.38 102 GLY A N 1
ATOM 796 C CA . GLY A 1 102 ? 11.957 -0.274 -1.807 1.00 95.38 102 GLY A CA 1
ATOM 797 C C . GLY A 1 102 ? 11.111 0.994 -1.811 1.00 95.38 102 GLY A C 1
ATOM 798 O O . GLY A 1 102 ? 10.642 1.467 -2.847 1.00 95.38 102 GLY A O 1
ATOM 799 N N . CYS A 1 103 ? 10.932 1.550 -0.621 1.00 93.88 103 CYS A N 1
ATOM 800 C CA . CYS A 1 103 ? 10.133 2.740 -0.387 1.00 93.88 103 CYS A CA 1
ATOM 801 C C . CYS A 1 103 ? 10.893 3.750 0.474 1.00 93.88 103 CYS A C 1
ATOM 803 O O . CYS A 1 103 ? 11.725 3.375 1.299 1.00 93.88 103 CYS A O 1
ATOM 805 N N . ASP A 1 104 ? 10.556 5.024 0.315 1.00 90.94 104 ASP A N 1
ATOM 806 C CA . ASP A 1 104 ? 10.948 6.103 1.218 1.00 90.94 104 ASP A CA 1
ATOM 807 C C . ASP A 1 104 ? 9.717 6.948 1.549 1.00 90.94 104 ASP A C 1
ATOM 809 O O . ASP A 1 104 ? 9.095 7.543 0.665 1.00 90.94 104 ASP A O 1
ATOM 813 N N . LYS A 1 105 ? 9.350 6.993 2.833 1.00 87.31 105 LYS A N 1
ATOM 814 C CA . LYS A 1 105 ? 8.133 7.650 3.331 1.00 87.31 105 LYS A CA 1
ATOM 815 C C . LYS A 1 105 ? 6.894 7.187 2.555 1.00 87.31 105 LYS A C 1
ATOM 817 O O . LYS A 1 105 ? 6.434 6.072 2.773 1.00 87.31 105 LYS A O 1
ATOM 822 N N . ASN A 1 106 ? 6.363 8.032 1.670 1.00 90.62 106 ASN A N 1
ATOM 823 C CA . ASN A 1 106 ? 5.161 7.778 0.867 1.00 90.62 106 ASN A CA 1
ATOM 824 C C . ASN A 1 106 ? 5.475 7.417 -0.587 1.00 90.62 106 ASN A C 1
ATOM 826 O O . ASN A 1 106 ? 4.554 7.274 -1.381 1.00 90.62 106 ASN A O 1
ATOM 830 N N . PHE A 1 107 ? 6.752 7.306 -0.950 1.00 95.38 107 PHE A N 1
ATOM 831 C CA . PHE A 1 107 ? 7.163 6.975 -2.303 1.00 95.38 107 PHE A CA 1
ATOM 832 C C . PHE A 1 107 ? 7.617 5.526 -2.387 1.00 95.38 107 PHE A C 1
ATOM 834 O O . PHE A 1 107 ? 8.545 5.125 -1.686 1.00 95.38 107 PHE A O 1
ATOM 841 N N . ASN A 1 108 ? 7.036 4.769 -3.308 1.00 96.88 108 ASN A N 1
ATOM 842 C CA . ASN A 1 108 ? 7.594 3.502 -3.760 1.00 96.88 108 ASN A CA 1
ATOM 843 C C . ASN A 1 108 ? 8.554 3.773 -4.919 1.00 96.88 108 ASN A C 1
ATOM 845 O O . ASN A 1 108 ? 8.270 4.606 -5.779 1.00 96.88 108 ASN A O 1
ATOM 849 N N . LYS A 1 109 ? 9.692 3.081 -4.953 1.00 97.44 109 LYS A N 1
ATOM 850 C CA . LYS A 1 109 ? 10.680 3.167 -6.031 1.00 97.44 109 LYS A CA 1
ATOM 851 C C . LYS A 1 109 ? 10.675 1.868 -6.823 1.00 97.44 109 LYS A C 1
ATOM 853 O O . LYS A 1 109 ? 10.843 0.794 -6.255 1.00 97.44 109 LYS A O 1
ATOM 858 N N . PHE A 1 110 ? 10.593 1.990 -8.139 1.00 97.81 110 PHE A N 1
ATOM 859 C CA . PHE A 1 110 ? 10.664 0.884 -9.081 1.00 97.81 110 PHE A CA 1
ATOM 860 C C . PHE A 1 110 ? 11.826 1.085 -10.043 1.00 97.81 110 PHE A C 1
ATOM 862 O O . PHE A 1 110 ? 12.157 2.215 -10.414 1.00 97.81 110 PHE A O 1
ATOM 869 N N . ARG A 1 111 ? 12.464 -0.012 -10.439 1.00 97.25 111 ARG A N 1
ATOM 870 C CA . ARG A 1 111 ? 13.624 -0.010 -11.330 1.00 97.25 111 ARG A CA 1
ATOM 871 C C . ARG A 1 111 ? 13.404 -0.895 -12.544 1.00 97.25 111 ARG A C 1
ATOM 873 O O . ARG A 1 111 ? 12.645 -1.862 -12.502 1.00 97.25 111 ARG A O 1
ATOM 880 N N . CYS A 1 112 ? 14.104 -0.544 -13.618 1.00 97.25 112 CYS A N 1
ATOM 881 C CA . CYS A 1 112 ? 14.151 -1.319 -14.847 1.00 97.25 112 CYS A CA 1
ATOM 882 C C . CYS A 1 112 ? 14.531 -2.787 -14.561 1.00 97.25 112 CYS A C 1
ATOM 884 O O . CYS A 1 112 ? 15.589 -3.027 -13.970 1.00 97.25 112 CYS A O 1
ATOM 886 N N . PRO A 1 113 ? 13.712 -3.765 -14.991 1.00 96.75 113 PRO A N 1
ATOM 887 C CA . PRO A 1 113 ? 13.992 -5.178 -14.758 1.00 96.75 113 PRO A CA 1
ATOM 888 C C . PRO A 1 113 ? 15.232 -5.663 -15.516 1.00 96.75 113 PRO A C 1
ATOM 890 O O . PRO A 1 113 ? 15.989 -6.469 -14.981 1.00 96.75 113 PRO A O 1
ATOM 893 N N . HIS A 1 114 ? 15.500 -5.117 -16.707 1.00 95.75 114 HIS A N 1
ATOM 894 C CA . HIS A 1 114 ? 16.678 -5.473 -17.499 1.00 95.75 114 HIS A CA 1
ATOM 895 C C . HIS A 1 114 ? 17.994 -5.087 -16.820 1.00 95.75 114 HIS A C 1
ATOM 897 O O . HIS A 1 114 ? 18.882 -5.919 -16.674 1.00 95.75 114 HIS A O 1
ATOM 903 N N . VAL A 1 115 ? 18.095 -3.860 -16.296 1.00 95.75 115 VAL A N 1
ATOM 904 C CA . VAL A 1 115 ? 19.296 -3.418 -15.557 1.00 95.75 115 VAL A CA 1
ATOM 905 C C . VAL A 1 115 ? 19.523 -4.239 -14.284 1.00 95.75 115 VAL A C 1
ATOM 907 O O . VAL A 1 115 ? 20.652 -4.369 -13.818 1.00 95.75 115 VAL A O 1
ATOM 910 N N . LEU A 1 116 ? 18.460 -4.807 -13.713 1.00 96.00 116 LEU A N 1
ATOM 911 C CA . LEU A 1 116 ? 18.544 -5.693 -12.553 1.00 96.00 116 LEU A CA 1
ATOM 912 C C . LEU A 1 116 ? 18.754 -7.171 -12.915 1.00 96.00 116 LEU A C 1
ATOM 914 O O . LEU A 1 116 ? 18.753 -8.009 -12.012 1.00 96.00 116 LEU A O 1
ATOM 918 N N . GLY A 1 117 ? 18.907 -7.502 -14.200 1.00 95.19 117 GLY A N 1
ATOM 919 C CA . GLY A 1 117 ? 19.078 -8.877 -14.673 1.00 95.19 117 GLY A CA 1
ATOM 920 C C . GLY A 1 117 ? 17.861 -9.770 -14.416 1.00 95.19 117 GLY A C 1
ATOM 921 O O . GLY A 1 117 ? 18.020 -10.969 -14.208 1.00 95.19 117 GLY A O 1
ATOM 922 N N . LYS A 1 118 ? 16.658 -9.185 -14.344 1.00 95.12 118 LYS A N 1
ATOM 923 C CA . LYS A 1 118 ? 15.395 -9.913 -14.140 1.00 95.12 118 LYS A CA 1
ATOM 924 C C . LYS A 1 118 ? 14.674 -10.240 -15.440 1.00 95.12 118 LYS A C 1
ATOM 926 O O . LYS A 1 118 ? 13.955 -11.223 -15.476 1.00 95.12 118 LYS A O 1
ATOM 931 N N . GLU A 1 119 ? 14.886 -9.433 -16.473 1.00 94.31 119 GLU A N 1
ATOM 932 C CA . GLU A 1 119 ? 14.275 -9.596 -17.792 1.00 94.31 119 GLU A CA 1
ATOM 933 C C . GLU A 1 119 ? 15.301 -9.281 -18.881 1.00 94.31 119 GLU A C 1
ATOM 935 O O . GLU A 1 119 ? 16.192 -8.452 -18.679 1.00 94.31 119 GLU A O 1
ATOM 940 N N . ASP A 1 120 ? 15.159 -9.886 -20.057 1.00 92.44 120 ASP A N 1
ATOM 941 C CA . ASP A 1 120 ? 15.994 -9.565 -21.215 1.00 92.44 120 ASP A CA 1
ATOM 942 C C . ASP A 1 120 ? 15.224 -8.667 -22.192 1.00 92.44 120 ASP A C 1
ATOM 944 O O . ASP A 1 120 ? 14.472 -9.127 -23.050 1.00 92.44 120 ASP A O 1
ATOM 948 N N . CYS A 1 121 ? 15.343 -7.349 -22.003 1.00 92.31 121 CYS A N 1
ATOM 949 C CA . CYS A 1 121 ? 14.684 -6.370 -22.859 1.00 92.31 121 CYS A CA 1
ATOM 950 C C . CYS A 1 121 ? 15.371 -6.346 -24.238 1.00 92.31 121 CYS A C 1
ATOM 952 O O . CYS A 1 121 ? 16.568 -6.056 -24.285 1.00 92.31 121 CYS A O 1
ATOM 954 N N . PRO A 1 122 ? 14.644 -6.532 -25.360 1.00 89.81 122 PRO A N 1
ATOM 955 C CA . PRO A 1 122 ? 15.239 -6.613 -26.701 1.00 89.81 122 PRO A CA 1
ATOM 956 C C . PRO A 1 122 ? 16.097 -5.407 -27.105 1.00 89.81 122 PRO A C 1
ATOM 958 O O . PRO A 1 122 ? 17.017 -5.531 -27.908 1.00 89.81 122 PRO A O 1
ATOM 961 N N . PHE A 1 123 ? 15.795 -4.234 -26.549 1.00 86.06 123 PHE A N 1
ATOM 962 C CA . PHE A 1 123 ? 16.503 -2.979 -26.814 1.00 86.06 123 PHE A CA 1
ATOM 963 C C . PHE A 1 123 ? 17.396 -2.545 -25.644 1.00 86.06 123 PHE A C 1
ATOM 965 O O . PHE A 1 123 ? 17.833 -1.397 -25.584 1.00 86.06 123 PHE A O 1
ATOM 972 N N . GLY A 1 124 ? 17.628 -3.432 -24.676 1.00 89.12 124 GLY A N 1
ATOM 973 C CA . GLY A 1 124 ? 18.295 -3.110 -23.423 1.00 89.12 124 GLY A CA 1
ATOM 974 C C . GLY A 1 124 ? 17.578 -2.012 -22.630 1.00 89.12 124 GLY A C 1
ATOM 975 O O . GLY A 1 124 ? 16.366 -1.811 -22.742 1.00 89.12 124 GLY A O 1
ATOM 976 N N . SER A 1 125 ? 18.325 -1.284 -21.796 1.00 91.38 125 SER A N 1
ATOM 977 C CA . SER A 1 125 ? 17.773 -0.177 -21.003 1.00 91.38 125 SER A CA 1
ATOM 978 C C . SER A 1 125 ? 17.654 1.142 -21.767 1.00 91.38 125 SER A C 1
ATOM 980 O O . SER A 1 125 ? 16.862 1.987 -21.349 1.00 91.38 125 SER A O 1
ATOM 982 N N . SER A 1 126 ? 18.391 1.311 -22.872 1.00 90.38 126 SER A N 1
ATOM 983 C CA . SER A 1 126 ? 18.474 2.564 -23.640 1.00 90.38 126 SER A CA 1
ATOM 984 C C . SER A 1 126 ? 17.140 2.991 -24.245 1.00 90.38 126 SER A C 1
ATOM 986 O O . SER A 1 126 ? 16.883 4.182 -24.361 1.00 90.38 126 SER A O 1
ATOM 988 N N . TRP A 1 127 ? 16.241 2.045 -24.539 1.00 89.69 127 TRP A N 1
ATOM 989 C CA . TRP A 1 127 ? 14.869 2.356 -24.961 1.00 89.69 127 TRP A CA 1
ATOM 990 C C . TRP A 1 127 ? 14.085 3.172 -23.924 1.00 89.69 127 TRP A C 1
ATOM 992 O O . TRP A 1 127 ? 13.249 4.001 -24.272 1.00 89.69 127 TRP A O 1
ATOM 1002 N N . CYS A 1 128 ? 14.329 2.917 -22.637 1.00 92.19 128 CYS A N 1
ATOM 1003 C CA . CYS A 1 128 ? 13.599 3.552 -21.541 1.00 92.19 128 CYS A CA 1
ATOM 1004 C C . CYS A 1 128 ? 14.398 4.673 -20.858 1.00 92.19 128 CYS A C 1
ATOM 1006 O O . CYS A 1 128 ? 13.808 5.514 -20.182 1.00 92.19 128 CYS A O 1
ATOM 1008 N N . SER A 1 129 ? 15.733 4.640 -20.928 1.00 92.81 129 SER A N 1
ATOM 1009 C CA . SER A 1 129 ? 16.619 5.604 -20.272 1.00 92.81 129 SER A CA 1
ATOM 1010 C C . SER A 1 129 ? 18.057 5.498 -20.783 1.00 92.81 129 SER A C 1
ATOM 1012 O O . SER A 1 129 ? 18.614 4.404 -20.836 1.00 92.81 129 SER A O 1
ATOM 1014 N N . ASP A 1 130 ? 18.705 6.642 -21.007 1.00 91.00 130 ASP A N 1
ATOM 1015 C CA . ASP A 1 130 ? 20.135 6.720 -21.355 1.00 91.00 130 ASP A CA 1
ATOM 1016 C C . ASP A 1 130 ? 21.081 6.419 -20.173 1.00 91.00 130 ASP A C 1
ATOM 1018 O O . ASP A 1 130 ? 22.296 6.317 -20.337 1.00 91.00 130 ASP A O 1
ATOM 1022 N N . SER A 1 131 ? 20.552 6.289 -18.952 1.00 92.69 131 SER A N 1
ATOM 1023 C CA . SER A 1 131 ? 21.353 5.988 -17.766 1.00 92.69 131 SER A CA 1
ATOM 1024 C C . SER A 1 131 ? 21.696 4.499 -17.675 1.00 92.69 131 SER A C 1
ATOM 1026 O O . SER A 1 131 ? 20.824 3.642 -17.817 1.00 92.69 131 SER A O 1
ATOM 1028 N N . ASN A 1 132 ? 22.932 4.180 -17.272 1.00 87.81 132 ASN A N 1
ATOM 1029 C CA . ASN A 1 132 ? 23.322 2.817 -16.881 1.00 87.81 132 ASN A CA 1
ATOM 1030 C C . ASN A 1 132 ? 22.542 2.290 -15.659 1.00 87.81 132 ASN A C 1
ATOM 1032 O O . ASN A 1 132 ? 22.483 1.086 -15.423 1.00 87.81 132 ASN A O 1
ATOM 1036 N N . TYR A 1 133 ? 21.923 3.182 -14.882 1.00 92.25 133 TYR A N 1
ATOM 1037 C CA . TYR A 1 133 ? 21.044 2.828 -13.775 1.00 92.25 133 TYR A CA 1
ATOM 1038 C C . TYR A 1 133 ? 19.643 2.404 -14.257 1.00 92.25 133 TYR A C 1
ATOM 1040 O O . TYR A 1 133 ? 18.868 1.845 -13.472 1.00 92.25 133 TYR A O 1
ATOM 1048 N N . GLY A 1 134 ? 19.337 2.621 -15.540 1.00 94.19 134 GLY A N 1
ATOM 1049 C CA . GLY A 1 134 ? 18.057 2.338 -16.175 1.00 94.19 134 GLY A CA 1
ATOM 1050 C C . GLY A 1 134 ? 16.929 3.252 -15.713 1.00 94.19 134 GLY A C 1
ATOM 1051 O O . GLY A 1 134 ? 17.094 4.112 -14.847 1.00 94.19 134 GLY A O 1
ATOM 1052 N N . LEU A 1 135 ? 15.743 3.020 -16.280 1.00 96.31 135 LEU A N 1
ATOM 1053 C CA . LEU A 1 135 ? 14.527 3.724 -15.887 1.00 96.31 135 LEU A CA 1
ATOM 1054 C C . LEU A 1 135 ? 14.227 3.518 -14.395 1.00 96.31 135 LEU A C 1
ATOM 1056 O O . LEU A 1 135 ? 14.240 2.392 -13.883 1.00 96.31 135 LEU A O 1
ATOM 1060 N N . VAL A 1 136 ? 13.910 4.622 -13.721 1.00 97.12 136 VAL A N 1
ATOM 1061 C CA . VAL A 1 136 ? 13.417 4.652 -12.345 1.00 97.12 136 VAL A CA 1
ATOM 1062 C C . VAL A 1 136 ? 12.067 5.345 -12.345 1.00 97.12 136 VAL A C 1
ATOM 1064 O O . VAL A 1 136 ? 11.970 6.498 -12.753 1.00 97.12 136 VAL A O 1
ATOM 1067 N N . VAL A 1 137 ? 11.049 4.663 -11.834 1.00 97.31 137 VAL A N 1
ATOM 1068 C CA . VAL A 1 137 ? 9.718 5.239 -11.626 1.00 97.31 137 VAL A CA 1
ATOM 1069 C C . VAL A 1 137 ? 9.451 5.292 -10.132 1.00 97.31 137 VAL A C 1
ATOM 1071 O O . VAL A 1 137 ? 9.811 4.373 -9.394 1.00 97.31 137 VAL A O 1
ATOM 1074 N N . LYS A 1 138 ? 8.852 6.389 -9.674 1.00 97.06 138 LYS A N 1
ATOM 1075 C CA . LYS A 1 138 ? 8.372 6.519 -8.302 1.00 97.06 138 LYS A CA 1
ATOM 1076 C C . LYS A 1 138 ? 6.864 6.694 -8.317 1.00 97.06 138 LYS A C 1
ATOM 1078 O O . LYS A 1 138 ? 6.372 7.506 -9.092 1.00 97.06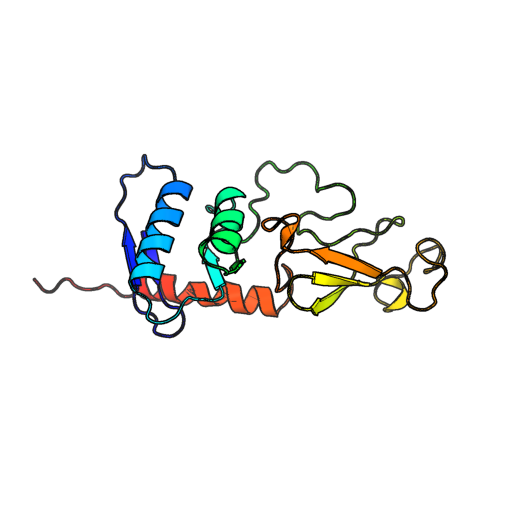 138 LYS A O 1
ATOM 1083 N N . THR A 1 139 ? 6.161 5.972 -7.454 1.00 97.44 139 THR A N 1
ATOM 1084 C CA . THR A 1 139 ? 4.736 6.211 -7.197 1.00 97.44 139 THR A CA 1
ATOM 1085 C C . THR A 1 139 ? 4.579 6.795 -5.807 1.00 97.44 139 THR A C 1
ATOM 1087 O O . THR A 1 139 ? 5.307 6.408 -4.892 1.00 97.44 139 THR A O 1
ATOM 1090 N N . ASN A 1 140 ? 3.679 7.760 -5.651 1.00 96.44 140 ASN A N 1
ATOM 1091 C CA . ASN A 1 140 ? 3.363 8.359 -4.364 1.00 96.44 140 ASN A CA 1
ATOM 1092 C C . ASN A 1 140 ? 2.028 7.802 -3.880 1.00 96.44 140 ASN A C 1
ATOM 1094 O O . ASN A 1 140 ? 1.024 7.924 -4.575 1.00 96.44 140 ASN A O 1
ATOM 1098 N N . VAL A 1 141 ? 2.007 7.242 -2.673 1.00 94.62 141 VAL A N 1
ATOM 1099 C CA . VAL A 1 141 ? 0.792 6.715 -2.031 1.00 94.62 141 VAL A CA 1
ATOM 1100 C C . VAL A 1 141 ? -0.322 7.766 -1.991 1.00 94.62 141 VAL A C 1
ATOM 1102 O O . VAL A 1 141 ? -1.490 7.425 -2.102 1.00 94.62 141 VAL A O 1
ATOM 1105 N N . LYS A 1 142 ? 0.019 9.056 -1.894 1.00 94.50 142 LYS A N 1
ATOM 1106 C CA . LYS A 1 142 ? -0.979 10.134 -1.854 1.00 94.50 142 LYS A CA 1
ATOM 1107 C C . LYS A 1 142 ? -1.714 10.373 -3.173 1.00 94.50 142 LYS A C 1
ATOM 1109 O O . LYS A 1 142 ? -2.789 10.956 -3.137 1.00 94.50 142 LYS A O 1
ATOM 1114 N N . ASP A 1 143 ? -1.133 9.978 -4.304 1.00 95.00 143 ASP A N 1
ATOM 1115 C CA . ASP A 1 143 ? -1.729 10.243 -5.618 1.00 95.00 143 ASP A CA 1
ATOM 1116 C C . ASP A 1 143 ? -2.897 9.286 -5.897 1.00 95.00 143 ASP A C 1
ATOM 1118 O O . ASP A 1 143 ? -3.824 9.627 -6.626 1.00 95.00 143 ASP A O 1
ATOM 1122 N N . ASP A 1 144 ? -2.832 8.075 -5.340 1.00 95.06 144 ASP A N 1
ATOM 1123 C CA . ASP A 1 144 ? -3.853 7.037 -5.460 1.00 95.06 144 ASP A CA 1
ATOM 1124 C C . ASP A 1 144 ? -3.649 6.024 -4.316 1.00 95.06 144 ASP A C 1
ATOM 1126 O O . ASP A 1 144 ? -2.940 5.030 -4.497 1.00 95.06 144 ASP A O 1
ATOM 1130 N N . PRO A 1 145 ? -4.195 6.274 -3.111 1.00 94.62 145 PRO A N 1
ATOM 1131 C CA . PRO A 1 145 ? -3.906 5.459 -1.926 1.00 94.62 145 PRO A CA 1
ATOM 1132 C C . PRO A 1 145 ? -4.480 4.043 -2.013 1.00 94.62 145 PRO A C 1
ATOM 1134 O O . PRO A 1 145 ? -4.040 3.151 -1.285 1.00 94.62 145 PRO A O 1
ATOM 1137 N N . ARG A 1 146 ? -5.436 3.821 -2.923 1.00 94.94 146 ARG A N 1
ATOM 1138 C CA . ARG A 1 146 ? -5.973 2.499 -3.247 1.00 94.94 146 ARG A CA 1
ATOM 1139 C C . ARG A 1 146 ? -4.984 1.695 -4.090 1.00 94.94 146 ARG A C 1
ATOM 1141 O O . ARG A 1 146 ? -4.656 0.547 -3.756 1.00 94.94 146 ARG A O 1
ATOM 1148 N N . LEU A 1 147 ? -4.514 2.286 -5.190 1.00 95.12 147 LEU A N 1
ATOM 1149 C CA . LEU A 1 147 ? -3.623 1.610 -6.130 1.00 95.12 147 LEU A CA 1
ATOM 1150 C C . LEU A 1 147 ? -2.196 1.502 -5.581 1.00 95.12 147 LEU A C 1
ATOM 1152 O O . LEU A 1 147 ? -1.589 0.433 -5.653 1.00 95.12 147 LEU A O 1
ATOM 1156 N N . PHE A 1 148 ? -1.675 2.579 -4.994 1.00 95.44 148 PHE A N 1
ATOM 1157 C CA . PHE A 1 148 ? -0.314 2.670 -4.478 1.00 95.44 148 PHE A CA 1
ATOM 1158 C C . PHE A 1 148 ? -0.303 2.523 -2.958 1.00 95.44 148 PHE A C 1
ATOM 1160 O O . PHE A 1 148 ? -0.684 3.432 -2.230 1.00 95.44 148 PHE A O 1
ATOM 1167 N N . CYS A 1 149 ? 0.208 1.395 -2.466 1.00 92.62 149 CYS A N 1
ATOM 1168 C CA . CYS A 1 149 ? 0.366 1.147 -1.035 1.00 92.62 149 CYS A CA 1
ATOM 1169 C C . CYS A 1 149 ? 1.840 0.958 -0.654 1.00 92.62 149 CYS A C 1
ATOM 1171 O O . CYS A 1 149 ? 2.677 0.590 -1.479 1.00 92.62 149 CYS A O 1
ATOM 1173 N N . THR A 1 150 ? 2.164 1.204 0.614 1.00 92.25 150 THR A N 1
ATOM 1174 C CA . THR A 1 150 ? 3.492 0.937 1.176 1.00 92.25 150 THR A CA 1
ATOM 1175 C C . THR A 1 150 ? 3.317 0.213 2.520 1.00 92.25 150 THR A C 1
ATOM 1177 O O . THR A 1 150 ? 2.801 0.838 3.452 1.00 92.25 150 THR A O 1
ATOM 1180 N N . PRO A 1 151 ? 3.750 -1.056 2.665 1.00 93.38 151 PRO A N 1
ATOM 1181 C CA . PRO A 1 151 ? 4.540 -1.845 1.710 1.00 93.38 151 PRO A CA 1
ATOM 1182 C C . PRO A 1 151 ? 3.828 -2.068 0.369 1.00 93.38 151 PRO A C 1
ATOM 1184 O O . PRO A 1 151 ? 2.602 -2.045 0.319 1.00 93.38 151 PRO A O 1
ATOM 1187 N N . HIS A 1 152 ? 4.584 -2.217 -0.722 1.00 95.00 152 HIS A N 1
ATOM 1188 C CA . HIS A 1 152 ? 3.996 -2.446 -2.049 1.00 95.00 152 HIS A CA 1
ATOM 1189 C C . HIS A 1 152 ? 3.290 -3.804 -2.095 1.00 95.00 152 HIS A C 1
ATOM 1191 O O . HIS A 1 152 ? 3.798 -4.782 -1.540 1.00 95.00 152 HIS A O 1
ATOM 1197 N N . ARG A 1 153 ? 2.125 -3.868 -2.743 1.00 94.25 153 ARG A N 1
ATOM 1198 C CA . ARG A 1 153 ? 1.325 -5.095 -2.842 1.00 94.25 153 ARG A CA 1
ATOM 1199 C C . ARG A 1 153 ? 2.110 -6.184 -3.581 1.00 94.25 153 ARG A C 1
ATOM 1201 O O . ARG A 1 153 ? 2.822 -5.890 -4.534 1.00 94.25 153 ARG A O 1
ATOM 1208 N N . GLY A 1 154 ? 2.018 -7.428 -3.111 1.00 90.19 154 GLY A N 1
ATOM 1209 C CA . GLY A 1 154 ? 2.805 -8.550 -3.649 1.00 90.19 154 GLY A CA 1
ATOM 1210 C C . GLY A 1 154 ? 4.267 -8.585 -3.186 1.00 90.19 154 GLY A C 1
ATOM 1211 O O . GLY A 1 154 ? 5.056 -9.376 -3.695 1.00 90.19 154 GLY A O 1
ATOM 1212 N N . THR A 1 155 ? 4.661 -7.730 -2.234 1.00 94.25 155 THR A N 1
ATOM 1213 C CA . THR A 1 155 ? 5.927 -7.906 -1.509 1.00 94.25 155 THR A CA 1
ATOM 1214 C C . THR A 1 155 ? 5.718 -8.779 -0.278 1.00 94.25 155 THR A C 1
ATOM 1216 O O . THR A 1 155 ? 4.670 -8.713 0.358 1.00 94.25 155 THR A O 1
ATOM 1219 N N . GLU A 1 156 ? 6.755 -9.513 0.129 1.00 94.94 156 GLU A N 1
ATOM 1220 C CA . GLU A 1 156 ? 6.729 -10.365 1.329 1.00 94.94 156 GLU A CA 1
ATOM 1221 C C . GLU A 1 156 ? 6.297 -9.595 2.591 1.00 94.94 156 GLU A C 1
ATOM 1223 O O . GLU A 1 156 ? 5.573 -10.111 3.435 1.00 94.94 156 GLU A O 1
ATOM 1228 N N . ASN A 1 157 ? 6.697 -8.325 2.719 1.00 93.75 157 ASN A N 1
ATOM 1229 C CA . ASN A 1 157 ? 6.284 -7.485 3.846 1.00 93.75 157 ASN A CA 1
ATOM 1230 C C . ASN A 1 157 ? 4.792 -7.140 3.812 1.00 93.75 157 ASN A C 1
ATOM 1232 O O . ASN A 1 157 ? 4.185 -6.997 4.869 1.00 93.75 157 ASN A O 1
ATOM 1236 N N . TRP A 1 158 ? 4.215 -6.969 2.621 1.00 95.56 158 TRP A N 1
ATOM 1237 C CA . TRP A 1 158 ? 2.778 -6.748 2.482 1.00 95.56 158 TRP A CA 1
ATOM 1238 C C . TRP A 1 158 ? 2.002 -8.014 2.849 1.00 95.56 158 TRP A C 1
ATOM 1240 O O . TRP A 1 158 ? 1.035 -7.925 3.597 1.00 95.56 158 TRP A O 1
ATOM 1250 N N . GLU A 1 159 ? 2.458 -9.179 2.382 1.00 95.38 159 GLU A N 1
ATOM 1251 C CA . GLU A 1 159 ? 1.844 -10.482 2.679 1.00 95.38 159 GLU A CA 1
ATOM 1252 C C . GLU A 1 159 ? 1.888 -10.789 4.177 1.00 95.38 159 GLU A C 1
ATOM 1254 O O . GLU A 1 159 ? 0.842 -10.984 4.788 1.00 95.38 159 GLU A O 1
ATOM 1259 N N . LYS A 1 160 ? 3.068 -10.686 4.802 1.00 94.81 160 LYS A N 1
ATOM 1260 C CA . LYS A 1 160 ? 3.238 -10.867 6.254 1.00 94.81 160 LYS A CA 1
ATOM 1261 C C . LYS A 1 160 ? 2.308 -9.979 7.071 1.00 94.81 160 LYS A C 1
ATOM 1263 O O . LYS A 1 160 ? 1.745 -10.426 8.063 1.00 94.81 160 LYS A O 1
ATOM 1268 N N . LEU A 1 161 ? 2.174 -8.719 6.662 1.00 94.50 161 LEU A N 1
ATOM 1269 C CA . LEU A 1 161 ? 1.311 -7.763 7.338 1.00 94.50 161 LEU A CA 1
ATOM 1270 C C . LEU A 1 161 ? -0.167 -8.116 7.147 1.00 94.50 161 LEU A C 1
ATOM 1272 O O . LEU A 1 161 ? -0.938 -8.022 8.093 1.00 94.50 161 LEU A O 1
ATOM 1276 N N . TYR A 1 162 ? -0.565 -8.538 5.947 1.00 94.50 162 TYR A N 1
ATOM 1277 C CA . TYR A 1 162 ? -1.937 -8.954 5.668 1.00 94.50 162 TYR A CA 1
ATOM 1278 C C . TYR A 1 162 ? -2.329 -10.237 6.425 1.00 94.50 162 TYR A C 1
ATOM 1280 O O . TYR A 1 162 ? -3.447 -10.331 6.941 1.00 94.50 162 TYR A O 1
ATOM 1288 N N . ASP A 1 163 ? -1.399 -11.182 6.579 1.00 93.00 163 ASP A N 1
ATOM 1289 C CA . ASP A 1 163 ? -1.608 -12.455 7.284 1.00 93.00 163 ASP A CA 1
ATOM 1290 C C . ASP A 1 163 ? -1.893 -12.288 8.790 1.00 93.00 163 ASP A C 1
ATOM 1292 O O . ASP A 1 163 ? -2.490 -13.168 9.425 1.00 93.00 163 ASP A O 1
ATOM 1296 N N . GLU A 1 164 ? -1.562 -11.134 9.382 1.00 92.25 164 GLU A N 1
ATOM 1297 C CA . GLU A 1 164 ? -1.922 -10.819 10.772 1.00 92.25 164 GLU A CA 1
ATOM 1298 C C . GLU A 1 164 ? -3.450 -10.795 11.004 1.00 92.25 164 GLU A C 1
ATOM 1300 O O . GLU A 1 164 ? -3.911 -10.986 12.137 1.00 92.25 164 GLU A O 1
ATOM 1305 N N . ARG A 1 165 ? -4.260 -10.658 9.939 1.00 88.69 165 ARG A N 1
ATOM 1306 C CA . ARG A 1 165 ? -5.733 -10.762 9.988 1.00 88.69 165 ARG A CA 1
ATOM 1307 C C . ARG A 1 165 ? -6.218 -12.110 10.532 1.00 88.69 165 ARG A C 1
ATOM 1309 O O . ARG A 1 165 ? -7.324 -12.180 11.060 1.00 88.69 165 ARG A O 1
ATOM 1316 N N . THR A 1 166 ? -5.402 -13.167 10.480 1.00 84.81 166 THR A N 1
ATOM 1317 C CA . THR A 1 166 ? -5.735 -14.477 11.079 1.00 84.81 166 THR A CA 1
ATOM 1318 C C . THR A 1 166 ? -6.064 -14.393 12.576 1.00 84.81 166 THR A C 1
ATOM 1320 O O . THR A 1 166 ? -6.773 -15.254 13.095 1.00 84.81 166 THR A O 1
ATOM 1323 N N . SER A 1 167 ? -5.625 -13.340 13.275 1.00 79.94 167 SER A N 1
ATOM 1324 C CA . SER A 1 167 ? -6.075 -13.022 14.643 1.00 79.94 167 SER A CA 1
ATOM 1325 C C . SER A 1 167 ? -7.600 -12.875 14.751 1.00 79.94 167 SER A C 1
ATOM 1327 O O . SER A 1 167 ? -8.205 -13.360 15.707 1.00 79.94 167 SER A O 1
ATOM 1329 N N . ALA A 1 168 ? -8.250 -12.290 13.741 1.00 76.75 168 ALA A N 1
ATOM 1330 C CA . ALA A 1 168 ? -9.701 -12.169 13.704 1.00 76.75 168 ALA A CA 1
ATOM 1331 C C . ALA A 1 168 ? -10.402 -13.514 13.521 1.00 76.75 168 ALA A C 1
ATOM 1333 O O . ALA A 1 168 ? -11.408 -13.788 14.174 1.00 76.75 168 ALA A O 1
ATOM 1334 N N . GLU A 1 169 ? -9.840 -14.381 12.685 1.00 76.50 169 GLU A N 1
ATOM 1335 C CA . GLU A 1 169 ? -10.340 -15.743 12.494 1.00 76.50 169 GLU A CA 1
ATOM 1336 C C . GLU A 1 169 ? -10.206 -16.561 13.786 1.00 76.50 169 GLU A C 1
ATOM 1338 O O . GLU A 1 169 ? -11.154 -17.247 14.169 1.00 76.50 169 GLU A O 1
ATOM 1343 N N . ARG A 1 170 ? -9.083 -16.412 14.510 1.00 78.12 170 ARG A N 1
ATOM 1344 C CA . ARG A 1 170 ? -8.878 -17.031 15.831 1.00 78.12 170 ARG A CA 1
ATOM 1345 C C . ARG A 1 170 ? -9.914 -16.570 16.851 1.00 78.12 170 ARG A C 1
ATOM 1347 O O . ARG A 1 170 ? -10.427 -17.398 17.601 1.00 78.12 170 ARG A O 1
ATOM 1354 N N . TYR A 1 171 ? -10.265 -15.286 16.872 1.00 74.81 171 TYR A N 1
ATOM 1355 C CA . TYR A 1 171 ? -11.308 -14.779 17.766 1.00 74.81 171 TYR A CA 1
ATOM 1356 C C . TYR A 1 171 ? -12.668 -15.436 17.494 1.00 74.81 171 TYR A C 1
ATOM 1358 O O . TYR A 1 171 ? -13.331 -15.883 18.426 1.00 74.81 171 TYR A O 1
ATOM 1366 N N . PHE A 1 172 ? -13.065 -15.566 16.225 1.00 70.12 172 PHE A N 1
ATOM 1367 C CA . PHE A 1 172 ? -14.323 -16.233 15.866 1.00 70.12 172 PHE A CA 1
ATOM 1368 C C . PHE A 1 172 ? -14.291 -17.753 16.063 1.00 70.12 172 PHE A C 1
ATOM 1370 O O . PHE A 1 172 ? -15.340 -18.355 16.295 1.00 70.12 172 PHE A O 1
ATOM 1377 N N . SER A 1 173 ? -13.116 -18.384 15.983 1.00 67.25 173 SER A N 1
ATOM 1378 C CA . SER A 1 173 ? -12.972 -19.824 16.206 1.00 67.25 173 SER A CA 1
ATOM 1379 C C . SER A 1 173 ? -12.978 -20.216 17.683 1.00 67.25 173 SER A C 1
ATOM 1381 O O . SER A 1 173 ? -13.153 -21.394 17.982 1.00 67.25 173 SER A O 1
ATOM 1383 N N . HIS A 1 174 ? -12.775 -19.270 18.605 1.00 60.66 174 HIS A N 1
ATOM 1384 C CA . HIS A 1 174 ? -12.973 -19.501 20.033 1.00 60.66 174 HIS A CA 1
ATOM 1385 C C . HIS A 1 174 ? -14.457 -19.293 20.349 1.00 60.66 174 HIS A C 1
ATOM 1387 O O . HIS A 1 174 ? -14.926 -18.153 20.348 1.00 60.66 174 HIS A O 1
ATOM 1393 N N . PRO A 1 175 ? -15.229 -20.358 20.636 1.00 46.50 175 PRO A N 1
ATOM 1394 C CA . PRO A 1 175 ? -16.584 -20.177 21.102 1.00 46.50 175 PRO A CA 1
ATOM 1395 C C . PRO A 1 175 ? -16.478 -19.561 22.493 1.00 46.50 175 PRO A C 1
ATOM 1397 O O . PRO A 1 175 ? -16.207 -20.254 23.474 1.00 46.50 175 PRO A O 1
ATOM 1400 N N . PHE A 1 176 ? -16.694 -18.251 22.587 1.00 46.47 176 PHE A N 1
ATOM 1401 C CA . PHE A 1 176 ? -17.205 -17.670 23.815 1.00 46.47 176 PHE A CA 1
ATOM 1402 C C . PHE A 1 176 ? -18.489 -18.440 24.129 1.00 46.47 176 PHE A C 1
ATOM 1404 O O . PHE A 1 176 ? -19.529 -18.183 23.530 1.00 46.47 176 PHE A O 1
ATOM 1411 N N . HIS A 1 177 ? -18.406 -19.431 25.020 1.00 39.38 177 HIS A N 1
ATOM 1412 C CA . HIS A 1 177 ? -19.566 -19.860 25.781 1.00 39.38 177 HIS A CA 1
ATOM 1413 C C . HIS A 1 177 ? -20.043 -18.597 26.500 1.00 39.38 177 HIS A C 1
ATOM 1415 O O . HIS A 1 177 ? -19.305 -18.081 27.346 1.00 39.38 177 HIS A O 1
ATOM 1421 N N . PRO A 1 178 ? -21.232 -18.060 26.186 1.00 39.62 178 PRO A N 1
ATOM 1422 C CA . PRO A 1 178 ? -21.862 -17.166 27.123 1.00 39.62 178 PRO A CA 1
ATOM 1423 C C . PRO A 1 178 ? -22.266 -18.065 28.290 1.00 39.62 178 PRO A C 1
ATOM 1425 O O . PRO A 1 178 ? -23.278 -18.759 28.226 1.00 39.62 178 PRO A O 1
ATOM 1428 N N . CYS A 1 179 ? -21.434 -18.124 29.329 1.00 32.53 179 CYS A N 1
ATOM 1429 C CA . CYS A 1 179 ? -21.905 -18.563 30.633 1.00 32.53 179 CYS A CA 1
ATOM 1430 C C . CYS A 1 179 ? -22.878 -17.482 31.113 1.00 32.53 179 CYS A C 1
ATOM 1432 O O . CYS A 1 179 ? -22.462 -16.466 31.671 1.00 32.53 179 CYS A O 1
ATOM 1434 N N . GLY A 1 180 ? -24.153 -17.663 30.762 1.00 34.53 180 GLY A N 1
ATOM 1435 C CA . GLY A 1 180 ? -25.265 -17.165 31.563 1.00 34.53 180 GLY A CA 1
ATOM 1436 C C . GLY A 1 180 ? -25.415 -17.971 32.844 1.00 34.53 180 GLY A C 1
ATOM 1437 O O . GLY A 1 180 ? -24.804 -19.062 32.938 1.00 34.53 180 GLY A O 1
#

Foldseek 3Di:
DFDADLVVLDTQFDDDDDPPDQVLVVVVVRLVSSCVRDPDQDQEDADELSNLDQVNQCCCCPVRVHAYLYDHDCVVPDADDPQADNLLFGAAPLRHGWDFPADDDQKTKTFDCQLVVNDDRPVGQVVRDPDSRHDMDIDGCVVRVSRRGPVRPPDPVSVVVNVSCVSVVVVVVDPPPPPD

Secondary structure (DSSP, 8-state):
-EEE-TTT--EEEE----TTS-HHHHHHHHHHHHHHH-SS--SEEE--GGG--HHHHHHHHHTSS-EEE-----TT--SPPTTB-TTS-BB-TTSPBPEEEEEETTEEEEE-TTTTTSS--TTTTTTT-SSTT--EEEEETTT-TTT--SSPTTSHHHHHHHHTTHHHHHHHHS------

Radius of gyration: 19.61 Å; chains: 1; bounding box: 52×32×58 Å

Sequence (180 aa):
HVAIDTKSELPVAIEITPASVHDSTVAMKLVKKASDNLVKDPYYYLMDSAYDSTDIYEAIMNDYHARAIIPLNLRGAKEPKEGFDFDGTPVCSAGFRMVYWGCDKNFNKFRCPHVLGKEDCPFGSSWCSDSNYGLVVKTNVKDDPRLFCTPHRGTENWEKLYDERTSAERYFSHPFHPCG

pLDDT: mean 88.42, std 12.09, range [32.53, 97.88]